Protein AF-A0AAE3DGM2-F1 (afdb_monomer_lite)

Secondary structure (DSSP, 8-state):
-----------TTTT---EETTEEHHHHHHHHHHHHHHHHHHHHH---HHHHHHHHHHHHH-EETTEEHHHHHHHHHHHHHT-------PPP--

Organism: NCBI:txid2885357

Sequence (94 aa):
MNDDQNYFFYPENLSEKALFFGWTGINLVIIAVGLVLSTLIFFFSFVWVPLLITLLYMVLTFTTDNQSLLKVIQRYINYLFLDQLEYFWGEPKY

Structure (mmCIF, N/CA/C/O backbone):
data_AF-A0AAE3DGM2-F1
#
_entry.id   AF-A0AAE3DGM2-F1
#
loop_
_atom_site.group_PDB
_atom_site.id
_atom_site.type_symbol
_atom_site.label_atom_id
_atom_site.label_alt_id
_atom_site.label_comp_id
_atom_site.label_asym_id
_atom_site.label_entity_id
_atom_site.label_seq_id
_atom_site.pdbx_PDB_ins_code
_atom_site.Cartn_x
_atom_site.Cartn_y
_atom_site.Cartn_z
_atom_site.occupancy
_atom_site.B_iso_or_equiv
_atom_site.auth_seq_id
_atom_site.auth_comp_id
_atom_site.auth_asym_id
_atom_site.auth_atom_id
_atom_site.pdbx_PDB_model_num
ATOM 1 N N . MET A 1 1 ? -37.893 30.158 35.681 1.00 42.31 1 MET A N 1
ATOM 2 C CA . MET A 1 1 ? -36.726 29.255 35.639 1.00 42.31 1 MET A CA 1
ATOM 3 C C . MET A 1 1 ? -36.592 28.847 34.185 1.00 42.31 1 MET A C 1
ATOM 5 O O . MET A 1 1 ? -37.439 28.099 33.723 1.00 42.31 1 MET A O 1
ATOM 9 N N . ASN A 1 2 ? -35.685 29.497 33.449 1.00 44.16 2 ASN A N 1
ATOM 10 C CA . ASN A 1 2 ? -35.489 29.255 32.018 1.00 44.16 2 ASN A CA 1
ATOM 11 C C . ASN A 1 2 ? -34.708 27.959 31.840 1.00 44.16 2 ASN A C 1
ATOM 13 O O . ASN A 1 2 ? -33.632 27.793 32.412 1.00 44.16 2 ASN A O 1
ATOM 17 N N . ASP A 1 3 ? -35.310 27.055 31.085 1.00 57.03 3 ASP A N 1
ATOM 18 C CA . ASP A 1 3 ? -34.756 25.779 30.681 1.00 57.03 3 ASP A CA 1
ATOM 19 C C . ASP A 1 3 ? -33.904 26.007 29.427 1.00 57.03 3 ASP A C 1
ATOM 21 O O . ASP A 1 3 ? -34.312 25.725 28.302 1.00 57.03 3 ASP A O 1
ATOM 25 N N . ASP A 1 4 ? -32.729 26.607 29.622 1.00 57.22 4 ASP A N 1
ATOM 26 C CA . ASP A 1 4 ? -31.718 26.742 28.577 1.00 57.22 4 ASP A CA 1
ATOM 27 C C . ASP A 1 4 ? -31.014 25.383 28.435 1.00 57.22 4 ASP A C 1
ATOM 29 O O . ASP A 1 4 ? -29.864 25.198 28.850 1.00 57.22 4 ASP A O 1
ATOM 33 N N . GLN A 1 5 ? -31.741 24.407 27.877 1.00 59.59 5 GLN A N 1
ATOM 34 C CA . GLN A 1 5 ? -31.210 23.144 27.366 1.00 59.59 5 GLN A CA 1
ATOM 35 C C . GLN A 1 5 ? -30.225 23.465 26.240 1.00 59.59 5 GLN A C 1
ATOM 37 O O . GLN A 1 5 ? -30.543 23.410 25.051 1.00 59.59 5 GLN A O 1
ATOM 42 N N . ASN A 1 6 ? -29.007 23.841 26.621 1.00 61.06 6 ASN A N 1
ATOM 43 C CA . ASN A 1 6 ? -27.867 23.859 25.727 1.00 61.06 6 ASN A CA 1
ATOM 44 C C . ASN A 1 6 ? -27.609 22.411 25.318 1.00 61.06 6 ASN A C 1
ATOM 46 O O . ASN A 1 6 ? -26.906 21.668 26.002 1.00 61.06 6 ASN A O 1
ATOM 50 N N . TYR A 1 7 ? -28.237 22.010 24.216 1.00 59.25 7 TYR A N 1
ATOM 51 C CA . TYR A 1 7 ? -28.004 20.753 23.531 1.00 59.25 7 TYR A CA 1
ATOM 52 C C . TYR A 1 7 ? -26.542 20.751 23.076 1.00 59.25 7 TYR A C 1
ATOM 54 O O . TYR A 1 7 ? -26.189 21.256 22.008 1.00 59.25 7 TYR A O 1
ATOM 62 N N . PHE A 1 8 ? -25.656 20.275 23.948 1.00 62.62 8 PHE A N 1
ATOM 63 C CA . PHE A 1 8 ? -24.241 20.168 23.652 1.00 62.62 8 PHE A CA 1
ATOM 64 C C . PHE A 1 8 ? -24.083 18.974 22.713 1.00 62.62 8 PHE A C 1
ATOM 66 O O . PHE A 1 8 ? -24.005 17.828 23.154 1.00 62.62 8 PHE A O 1
ATOM 73 N N . PHE A 1 9 ? -24.101 19.237 21.405 1.00 61.31 9 PHE A N 1
ATOM 74 C CA . PHE A 1 9 ? -23.716 18.264 20.388 1.00 61.31 9 PHE A CA 1
ATOM 75 C C . PHE A 1 9 ? -22.235 17.932 20.592 1.00 61.31 9 PHE A C 1
ATOM 77 O O . PHE A 1 9 ? -21.352 18.571 20.021 1.00 61.31 9 PHE A O 1
ATOM 84 N N . TYR A 1 10 ? -21.954 16.959 21.456 1.00 60.84 10 TYR A N 1
ATOM 85 C CA . TYR A 1 10 ? -20.640 16.345 21.513 1.00 60.84 10 TYR A CA 1
ATOM 86 C C . TYR A 1 10 ? -20.526 15.470 20.261 1.00 60.84 10 TYR A C 1
ATOM 88 O O . TYR A 1 10 ? -21.365 14.583 20.090 1.00 60.84 10 TYR A O 1
ATOM 96 N N . PRO A 1 11 ? -19.571 15.716 19.349 1.00 62.78 11 PRO A N 1
ATOM 97 C CA . PRO A 1 11 ? -19.383 14.814 18.224 1.00 62.78 11 PRO A CA 1
ATOM 98 C C . PRO A 1 11 ? -19.053 13.430 18.790 1.00 62.78 11 PRO A C 1
ATOM 100 O O . PRO A 1 11 ? -18.133 13.292 19.598 1.00 62.78 11 PRO A O 1
ATOM 103 N N . GLU A 1 12 ? -19.815 12.412 18.385 1.00 65.19 12 GLU A N 1
ATOM 104 C CA . GLU A 1 12 ? -19.676 11.033 18.880 1.00 65.19 12 GLU A CA 1
ATOM 105 C C . GLU A 1 12 ? -18.271 10.448 18.616 1.00 65.19 12 GLU A C 1
ATOM 107 O O . GLU A 1 12 ? -17.893 9.431 19.194 1.00 65.19 12 GLU A O 1
ATOM 112 N N . ASN A 1 13 ? -17.464 11.108 17.777 1.00 58.88 13 ASN A N 1
ATOM 113 C CA . ASN A 1 13 ? -16.224 10.586 17.225 1.00 58.88 13 ASN A CA 1
ATOM 114 C C . ASN A 1 13 ? -15.098 11.636 17.079 1.00 58.88 13 ASN A C 1
ATOM 116 O O . ASN A 1 13 ? -14.511 11.802 16.012 1.00 58.88 13 ASN A O 1
ATOM 120 N N . LEU A 1 14 ? -14.684 12.290 18.168 1.00 59.34 14 LEU A N 1
ATOM 121 C CA . LEU A 1 14 ? -13.533 13.225 18.171 1.00 59.34 14 LEU A CA 1
ATOM 122 C C . LEU A 1 14 ? -12.203 12.660 17.610 1.00 59.34 14 LEU A C 1
ATOM 124 O O . LEU A 1 14 ? -11.274 13.424 17.354 1.00 59.34 14 LEU A O 1
ATOM 128 N N . SER A 1 15 ? -12.079 11.339 17.439 1.00 58.16 15 SER A N 1
ATOM 129 C CA . SER A 1 15 ? -10.878 10.657 16.929 1.00 58.16 15 SER A CA 1
ATOM 130 C C . SER A 1 15 ? -11.077 9.996 15.561 1.00 58.16 15 SER A C 1
ATOM 132 O O . SER A 1 15 ? -10.193 9.271 15.088 1.00 58.16 15 SER A O 1
ATOM 134 N N . GLU A 1 16 ? -12.221 10.209 14.906 1.00 62.47 16 GLU A N 1
ATOM 135 C CA . GLU A 1 16 ? -12.411 9.660 13.569 1.00 62.47 16 GLU A CA 1
ATOM 136 C C . GLU A 1 16 ? -11.433 10.312 12.595 1.00 62.47 16 GLU A C 1
ATOM 138 O O . GLU A 1 16 ? -11.383 11.529 12.405 1.00 62.47 16 GLU A O 1
ATOM 143 N N . LYS A 1 17 ? -10.579 9.475 12.002 1.00 63.88 17 LYS A N 1
ATOM 144 C CA . LYS A 1 17 ? -9.632 9.925 10.989 1.00 63.88 17 LYS A CA 1
ATOM 145 C C . LYS A 1 17 ? -10.434 10.509 9.837 1.00 63.88 17 LYS A C 1
ATOM 147 O O . LYS A 1 17 ? -11.234 9.801 9.238 1.00 63.88 17 LYS A O 1
ATOM 152 N N . ALA A 1 18 ? -10.155 11.763 9.493 1.00 67.00 18 ALA A N 1
ATOM 153 C CA . ALA A 1 18 ? -10.701 12.380 8.296 1.00 67.00 18 ALA A CA 1
ATOM 154 C C . ALA A 1 18 ? -10.320 11.532 7.070 1.00 67.00 18 ALA A C 1
ATOM 156 O O . ALA A 1 18 ? -9.151 11.460 6.673 1.00 67.00 18 ALA A O 1
ATOM 157 N N . LEU A 1 19 ? -11.315 10.848 6.509 1.00 70.56 19 LEU A N 1
ATOM 158 C CA . LEU A 1 19 ? -11.201 10.115 5.260 1.00 70.56 19 LEU A CA 1
ATOM 159 C C . LEU A 1 19 ? -11.570 11.069 4.130 1.00 70.56 19 LEU A C 1
ATOM 161 O O . LEU A 1 19 ? -12.653 11.648 4.115 1.00 70.56 19 LEU A O 1
ATOM 165 N N . PHE A 1 20 ? -10.673 11.223 3.166 1.00 73.31 20 PHE A N 1
ATOM 166 C CA . PHE A 1 20 ? -10.956 11.940 1.937 1.00 73.31 20 PHE A CA 1
ATOM 167 C C . PHE A 1 20 ? -11.323 10.916 0.867 1.00 73.31 20 PHE A C 1
ATOM 169 O O . PHE A 1 20 ? -10.481 10.124 0.443 1.00 73.31 20 PHE A O 1
ATOM 176 N N . PHE A 1 21 ? -12.598 10.898 0.472 1.00 71.94 21 PHE A N 1
ATOM 177 C CA . PHE A 1 21 ? -13.123 9.990 -0.554 1.00 71.94 21 PHE A CA 1
ATOM 178 C C . PHE A 1 21 ? -12.787 8.503 -0.292 1.00 71.94 21 PHE A C 1
ATOM 180 O O . PHE A 1 21 ? -12.379 7.771 -1.187 1.00 71.94 21 PHE A O 1
ATOM 187 N N . GLY A 1 22 ? -12.897 8.061 0.968 1.00 77.19 22 GLY A N 1
ATOM 188 C CA . GLY A 1 22 ? -12.616 6.673 1.361 1.00 77.19 22 GLY A CA 1
ATOM 189 C C . GLY A 1 22 ? -11.133 6.333 1.560 1.00 77.19 22 GLY A C 1
ATOM 190 O O . GLY A 1 22 ? -10.799 5.181 1.830 1.00 77.19 22 GLY A O 1
ATOM 191 N N . TRP A 1 23 ? -10.220 7.304 1.490 1.00 82.69 23 TRP A N 1
ATOM 192 C CA . TRP A 1 23 ? -8.805 7.098 1.806 1.00 82.69 23 TRP A CA 1
ATOM 193 C C . TRP A 1 23 ? -8.295 8.102 2.841 1.00 82.69 23 TRP A C 1
ATOM 195 O O . TRP A 1 23 ? -8.677 9.267 2.868 1.00 82.69 23 TRP A O 1
ATOM 205 N N . THR A 1 24 ? -7.362 7.669 3.687 1.00 85.75 24 THR A N 1
ATOM 206 C CA . THR A 1 24 ? -6.560 8.584 4.511 1.00 85.75 24 THR A CA 1
ATOM 207 C C . THR A 1 24 ? -5.674 9.452 3.610 1.00 85.75 24 THR A C 1
ATOM 209 O O . THR A 1 24 ? -5.166 8.959 2.603 1.00 85.75 24 THR A O 1
ATOM 212 N N . GLY A 1 25 ? -5.380 10.696 4.005 1.00 85.88 25 GLY A N 1
ATOM 213 C CA . GLY A 1 25 ? -4.472 11.581 3.254 1.00 85.88 25 GLY A CA 1
ATOM 214 C C . GLY A 1 25 ? -3.121 10.940 2.895 1.00 85.88 25 GLY A C 1
ATOM 215 O O . GLY A 1 25 ? -2.656 11.070 1.770 1.00 85.88 25 GLY A O 1
ATOM 216 N N . ILE A 1 26 ? -2.534 10.150 3.803 1.00 87.06 26 ILE A N 1
ATOM 217 C CA . ILE A 1 26 ? -1.292 9.397 3.541 1.00 87.06 26 ILE A CA 1
ATOM 218 C C . ILE A 1 26 ? -1.464 8.404 2.383 1.00 87.06 26 ILE A C 1
ATOM 220 O O . ILE A 1 26 ? -0.597 8.298 1.520 1.00 87.06 26 ILE A O 1
ATOM 224 N N . ASN A 1 27 ? -2.593 7.696 2.337 1.00 89.19 27 ASN A N 1
ATOM 225 C CA . ASN A 1 27 ? -2.855 6.705 1.297 1.00 89.19 27 ASN A CA 1
ATOM 226 C C . ASN A 1 27 ? -2.988 7.370 -0.073 1.00 89.19 27 ASN A C 1
ATOM 228 O O . ASN A 1 27 ? -2.461 6.844 -1.047 1.00 89.19 27 ASN A O 1
ATOM 232 N N . LEU A 1 28 ? -3.601 8.555 -0.134 1.00 89.44 28 LEU A N 1
ATOM 233 C CA . LEU A 1 28 ? -3.674 9.348 -1.362 1.00 89.44 28 LEU A CA 1
ATOM 234 C C . LEU A 1 28 ? -2.290 9.769 -1.860 1.00 89.44 28 LEU A C 1
ATOM 236 O O . LEU A 1 28 ? -2.021 9.646 -3.052 1.00 89.44 28 LEU A O 1
ATOM 240 N N . VAL A 1 29 ? -1.392 10.201 -0.964 1.00 92.50 29 VAL A N 1
ATOM 241 C CA . VAL A 1 29 ? -0.008 10.542 -1.342 1.00 92.50 29 VAL A CA 1
ATOM 242 C C . VAL A 1 29 ? 0.718 9.319 -1.905 1.00 92.50 29 VAL A C 1
ATOM 244 O O . VAL A 1 29 ? 1.358 9.417 -2.950 1.00 92.50 29 VAL A O 1
ATOM 247 N N . ILE A 1 30 ? 0.582 8.155 -1.262 1.00 93.50 30 ILE A N 1
ATOM 248 C CA . ILE A 1 30 ? 1.208 6.909 -1.730 1.00 93.50 30 ILE A CA 1
ATOM 249 C C . ILE A 1 30 ? 0.660 6.501 -3.103 1.00 93.50 30 ILE A C 1
ATOM 251 O O . ILE A 1 30 ? 1.445 6.181 -3.994 1.00 93.50 30 ILE A O 1
ATOM 255 N N . ILE A 1 31 ? -0.662 6.545 -3.298 1.00 92.81 31 ILE A N 1
ATOM 256 C CA . ILE A 1 31 ? -1.302 6.211 -4.580 1.00 92.81 31 ILE A CA 1
ATOM 257 C C . ILE A 1 31 ? -0.833 7.173 -5.678 1.00 92.81 31 ILE A C 1
ATOM 259 O O . ILE A 1 31 ? -0.470 6.721 -6.762 1.00 92.81 31 ILE A O 1
ATOM 263 N N . ALA A 1 32 ? -0.776 8.478 -5.398 1.00 93.75 32 ALA A N 1
ATOM 264 C CA . ALA A 1 32 ? -0.329 9.481 -6.360 1.00 93.75 32 ALA A CA 1
ATOM 265 C C . ALA A 1 32 ? 1.133 9.262 -6.784 1.00 93.75 32 ALA A C 1
ATOM 267 O O . ALA A 1 32 ? 1.427 9.172 -7.976 1.00 93.75 32 ALA A O 1
ATOM 268 N N . VAL A 1 33 ? 2.047 9.113 -5.818 1.00 96.06 33 VAL A N 1
ATOM 269 C CA . VAL A 1 33 ? 3.472 8.861 -6.095 1.00 96.06 33 VAL A CA 1
ATOM 270 C C . VAL A 1 33 ? 3.661 7.523 -6.815 1.00 96.06 33 VAL A C 1
ATOM 272 O O . VAL A 1 33 ? 4.401 7.444 -7.796 1.00 96.06 33 VAL A O 1
ATOM 275 N N . GLY A 1 34 ? 2.958 6.479 -6.370 1.00 94.62 34 GLY A N 1
ATOM 276 C CA . GLY A 1 34 ? 2.989 5.158 -6.987 1.00 94.62 34 GLY A CA 1
ATOM 277 C C . GLY A 1 34 ? 2.517 5.182 -8.440 1.00 94.62 34 GLY A C 1
ATOM 278 O O . GLY A 1 34 ? 3.183 4.614 -9.306 1.00 94.62 34 GLY A O 1
ATOM 279 N N . LEU A 1 35 ? 1.416 5.871 -8.746 1.00 94.69 35 LEU A N 1
ATOM 280 C CA . LEU A 1 35 ? 0.915 6.015 -10.117 1.00 94.69 35 LEU A CA 1
ATOM 281 C C . LEU A 1 35 ? 1.909 6.742 -11.024 1.00 94.69 35 LEU A C 1
ATOM 283 O O . LEU A 1 35 ? 2.153 6.282 -12.139 1.00 94.69 35 LEU A O 1
ATOM 287 N N . VAL A 1 36 ? 2.530 7.823 -10.547 1.00 96.19 36 VAL A N 1
ATOM 288 C CA . VAL A 1 36 ? 3.548 8.551 -11.321 1.00 96.19 36 VAL A CA 1
ATOM 289 C C . VAL A 1 36 ? 4.751 7.654 -11.615 1.00 96.19 36 VAL A C 1
ATOM 291 O O . VAL A 1 36 ? 5.140 7.512 -12.774 1.00 96.19 36 VAL A O 1
ATOM 294 N N . LEU A 1 37 ? 5.313 6.997 -10.594 1.00 94.94 37 LEU A N 1
ATOM 295 C CA . LEU A 1 37 ? 6.478 6.124 -10.766 1.00 94.94 37 LEU A CA 1
ATOM 296 C C . LEU A 1 37 ? 6.168 4.912 -11.646 1.00 94.94 37 LEU A C 1
ATOM 298 O O . LEU A 1 37 ? 6.946 4.588 -12.541 1.00 94.94 37 LEU A O 1
ATOM 302 N N . SER A 1 38 ? 5.030 4.255 -11.425 1.00 94.06 38 SER A N 1
ATOM 303 C CA . SER A 1 38 ? 4.626 3.093 -12.221 1.00 94.06 38 SER A CA 1
ATOM 304 C C . SER A 1 38 ? 4.374 3.455 -13.684 1.00 94.06 38 SER A C 1
ATOM 306 O O . SER A 1 38 ? 4.812 2.718 -14.563 1.00 94.06 38 SER A O 1
ATOM 308 N N . THR A 1 39 ? 3.768 4.614 -13.955 1.00 93.81 39 THR A N 1
ATOM 309 C CA . THR A 1 39 ? 3.582 5.123 -15.321 1.00 93.81 39 THR A CA 1
ATOM 310 C C . THR A 1 39 ? 4.924 5.440 -15.981 1.00 93.81 39 THR A C 1
ATOM 312 O O . THR A 1 39 ? 5.152 5.033 -17.117 1.00 93.81 39 THR A O 1
ATOM 315 N N . LEU A 1 40 ? 5.853 6.095 -15.275 1.00 95.12 40 LEU A N 1
ATOM 316 C CA . LEU A 1 40 ? 7.200 6.364 -15.796 1.00 95.12 40 LEU A CA 1
ATOM 317 C C . LEU A 1 40 ? 7.946 5.071 -16.146 1.00 95.12 40 LEU A C 1
ATOM 319 O O . LEU A 1 40 ? 8.486 4.947 -17.244 1.00 95.12 40 LEU A O 1
ATOM 323 N N . ILE A 1 41 ? 7.941 4.089 -15.240 1.00 93.19 41 ILE A N 1
ATOM 324 C CA . ILE A 1 41 ? 8.568 2.782 -15.476 1.00 93.19 41 ILE A CA 1
ATOM 325 C C . ILE A 1 41 ? 7.91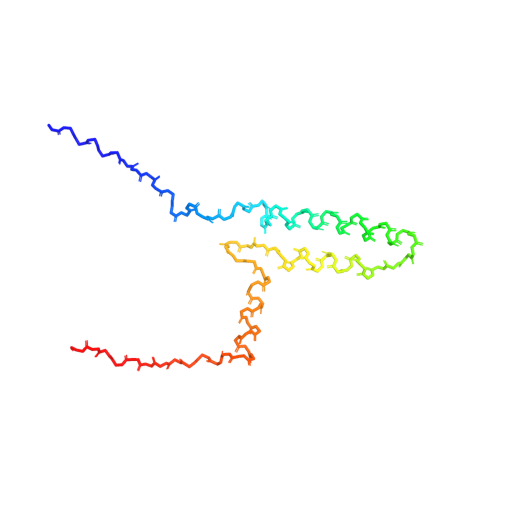8 2.097 -16.677 1.00 93.19 41 ILE A C 1
ATOM 327 O O . ILE A 1 41 ? 8.628 1.572 -17.534 1.00 93.19 41 ILE A O 1
ATOM 331 N N . PHE A 1 42 ? 6.590 2.137 -16.777 1.00 93.19 42 PHE A N 1
ATOM 332 C CA . PHE A 1 42 ? 5.867 1.566 -17.905 1.00 93.19 42 PHE A CA 1
ATOM 333 C C . PHE A 1 42 ? 6.287 2.202 -19.237 1.00 93.19 42 PHE A C 1
ATOM 335 O O . PHE A 1 42 ? 6.572 1.477 -20.184 1.00 93.19 42 PHE A O 1
ATOM 342 N N . PHE A 1 43 ? 6.431 3.528 -19.307 1.00 92.94 43 PHE A N 1
ATOM 343 C CA . PHE A 1 43 ? 6.889 4.199 -20.529 1.00 92.94 43 PHE A CA 1
ATOM 344 C C . PHE A 1 43 ? 8.339 3.864 -20.905 1.00 92.94 43 PHE A C 1
ATOM 346 O O . PHE A 1 43 ? 8.628 3.687 -22.086 1.00 92.94 43 PHE A O 1
ATOM 353 N N . PHE A 1 44 ? 9.252 3.759 -19.933 1.00 91.94 44 PHE A N 1
ATOM 354 C CA . PHE A 1 44 ? 10.668 3.492 -20.222 1.00 91.94 44 PHE A CA 1
ATOM 355 C C . PHE A 1 44 ? 10.996 2.015 -20.454 1.00 91.94 44 PHE A C 1
ATOM 357 O O . PHE A 1 44 ? 11.926 1.707 -21.194 1.00 91.94 44 PHE A O 1
ATOM 364 N N . SER A 1 45 ? 10.275 1.103 -19.805 1.00 91.38 45 SER A N 1
AT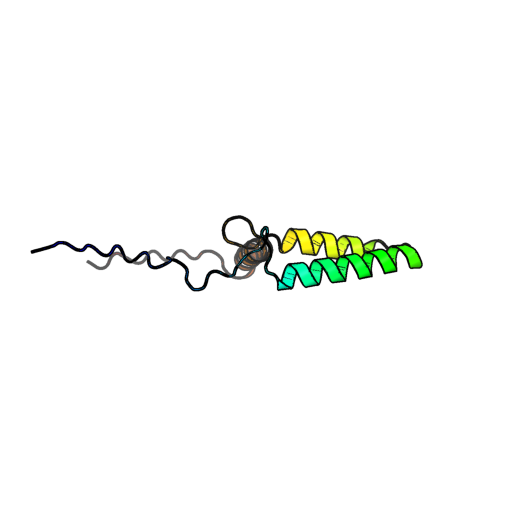OM 365 C CA . SER A 1 45 ? 10.626 -0.324 -19.760 1.00 91.38 45 SER A CA 1
ATOM 366 C C . SER A 1 45 ? 9.525 -1.257 -20.263 1.00 91.38 45 SER A C 1
ATOM 368 O O . SER A 1 45 ? 9.760 -2.458 -20.372 1.00 91.38 45 SER A O 1
ATOM 370 N N . PHE A 1 46 ? 8.324 -0.739 -20.551 1.00 89.00 46 PHE A N 1
ATOM 371 C CA . PHE A 1 46 ? 7.126 -1.524 -20.885 1.00 89.00 46 PHE A CA 1
ATOM 372 C C . PHE A 1 46 ? 6.709 -2.546 -19.809 1.00 89.00 46 PHE A C 1
ATOM 374 O O . PHE A 1 46 ? 5.876 -3.425 -20.042 1.00 89.00 46 PHE A O 1
ATOM 381 N N . VAL A 1 47 ? 7.249 -2.416 -18.593 1.00 92.06 47 VAL A N 1
ATOM 382 C CA . VAL A 1 47 ? 6.898 -3.268 -17.457 1.00 92.06 47 VAL A CA 1
ATOM 383 C C . VAL A 1 47 ? 5.616 -2.748 -16.810 1.00 92.06 47 VAL A C 1
ATOM 385 O O . VAL A 1 47 ? 5.578 -1.663 -16.236 1.00 92.06 47 VAL A O 1
ATOM 388 N N . TRP A 1 48 ? 4.560 -3.556 -16.873 1.00 91.38 48 TRP A N 1
ATOM 389 C CA . TRP A 1 48 ? 3.226 -3.244 -16.342 1.00 91.38 48 TRP A CA 1
ATOM 390 C C . TRP A 1 48 ? 3.017 -3.698 -14.887 1.00 91.38 48 TRP A C 1
ATOM 392 O O . TRP A 1 48 ? 2.076 -3.264 -14.227 1.00 91.38 48 TRP A O 1
ATOM 402 N N . VAL A 1 49 ? 3.918 -4.533 -14.358 1.00 93.88 49 VAL A N 1
ATOM 403 C CA . VAL A 1 49 ? 3.885 -5.040 -12.975 1.00 93.88 49 VAL A CA 1
ATOM 404 C C . VAL A 1 49 ? 3.734 -3.932 -11.915 1.00 93.88 49 VAL A C 1
ATOM 406 O O . VAL A 1 49 ? 2.844 -4.058 -11.074 1.00 93.88 49 VAL A O 1
ATOM 409 N N . PRO A 1 50 ? 4.516 -2.831 -11.919 1.00 91.75 50 PRO A N 1
ATOM 410 C CA . PRO A 1 50 ? 4.364 -1.789 -10.903 1.00 91.75 50 PRO A CA 1
ATOM 411 C C . PRO A 1 50 ? 3.014 -1.064 -10.996 1.00 91.75 50 PRO A C 1
ATOM 413 O O . PRO A 1 50 ? 2.496 -0.633 -9.972 1.00 91.75 50 PRO A O 1
ATOM 416 N N . LEU A 1 51 ? 2.418 -0.976 -12.190 1.00 92.56 51 LEU A N 1
ATOM 417 C CA . LEU A 1 51 ? 1.077 -0.414 -12.403 1.00 92.56 51 LEU A CA 1
ATOM 418 C C . LEU A 1 51 ? -0.011 -1.312 -11.798 1.00 92.56 51 LEU A C 1
ATOM 420 O O . LEU A 1 51 ? -0.954 -0.827 -11.177 1.00 92.56 51 LEU A O 1
ATOM 424 N N . LEU A 1 52 ? 0.134 -2.633 -11.933 1.00 94.12 52 LEU A N 1
ATOM 425 C CA . LEU A 1 52 ? -0.780 -3.582 -11.298 1.00 94.12 52 LEU A CA 1
ATOM 426 C C . LEU A 1 52 ? -0.720 -3.463 -9.769 1.00 94.12 52 LEU A C 1
ATOM 428 O O . LEU A 1 52 ? -1.757 -3.439 -9.111 1.00 94.12 52 LEU A O 1
ATOM 432 N N . ILE A 1 53 ? 0.486 -3.363 -9.203 1.00 93.69 53 ILE A N 1
ATOM 433 C CA . ILE A 1 53 ? 0.686 -3.260 -7.751 1.00 93.69 53 ILE A CA 1
ATOM 434 C C . ILE A 1 53 ? 0.037 -1.987 -7.195 1.00 93.69 53 ILE A C 1
ATOM 436 O O . ILE A 1 53 ? -0.633 -2.045 -6.165 1.00 93.69 53 ILE A O 1
ATOM 440 N N . THR A 1 54 ? 0.197 -0.845 -7.867 1.00 94.19 54 THR A N 1
ATOM 441 C CA . THR A 1 54 ? -0.397 0.425 -7.417 1.00 94.19 54 THR A CA 1
ATOM 442 C C . THR A 1 54 ? -1.920 0.395 -7.492 1.00 94.19 54 THR A C 1
ATOM 444 O O . THR A 1 54 ? -2.585 0.883 -6.576 1.00 94.19 54 THR A O 1
ATOM 447 N N . LEU A 1 55 ? -2.480 -0.249 -8.519 1.00 91.94 55 LEU A N 1
ATOM 448 C CA . LEU A 1 55 ? -3.923 -0.436 -8.658 1.00 91.94 55 LEU A CA 1
ATOM 449 C C . LEU A 1 55 ? -4.490 -1.377 -7.582 1.00 91.94 55 LEU A C 1
ATOM 451 O O . LEU A 1 55 ? -5.502 -1.058 -6.959 1.00 91.94 55 LEU A O 1
ATOM 455 N N . LEU A 1 56 ? -3.811 -2.492 -7.298 1.00 92.69 56 LEU A N 1
ATOM 456 C CA . LEU A 1 56 ? -4.178 -3.390 -6.196 1.00 92.69 56 LEU A CA 1
ATOM 457 C C . LEU A 1 56 ? -4.125 -2.673 -4.844 1.00 92.69 56 LEU A C 1
ATOM 459 O O . LEU A 1 56 ? -5.046 -2.815 -4.040 1.00 92.69 56 LEU A O 1
ATOM 463 N N . TYR A 1 57 ? -3.085 -1.871 -4.607 1.00 90.50 57 TYR A N 1
ATOM 464 C CA . TYR A 1 57 ? -2.957 -1.072 -3.390 1.00 90.50 57 TYR A CA 1
ATOM 465 C C . TYR A 1 57 ? -4.115 -0.076 -3.239 1.00 90.50 57 TYR A C 1
ATOM 467 O O . TYR A 1 57 ? -4.729 0.003 -2.176 1.00 90.50 57 TYR A O 1
ATOM 475 N N . MET A 1 58 ? -4.470 0.635 -4.313 1.00 89.75 58 MET A N 1
AT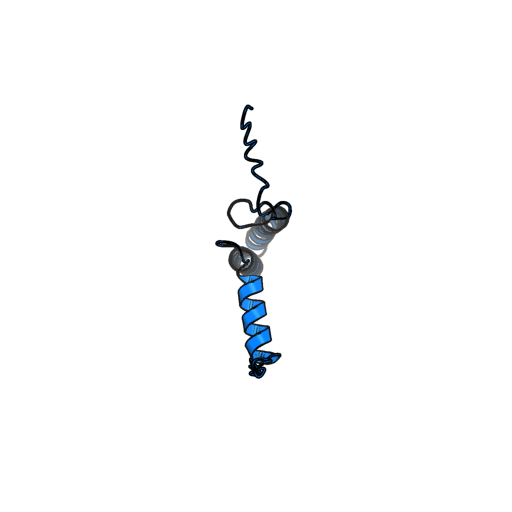OM 476 C CA . MET A 1 58 ? -5.585 1.587 -4.323 1.00 89.75 58 MET A CA 1
ATOM 477 C C . MET A 1 58 ? -6.905 0.929 -3.899 1.00 89.75 58 MET A C 1
ATOM 479 O O . MET A 1 58 ? -7.598 1.457 -3.025 1.00 89.75 58 MET A O 1
ATOM 483 N N . VAL A 1 59 ? -7.217 -0.238 -4.471 1.00 87.94 59 VAL A N 1
ATOM 484 C CA . VAL A 1 59 ? -8.428 -1.006 -4.140 1.00 87.94 59 VAL A CA 1
ATOM 485 C C . VAL A 1 59 ? -8.379 -1.516 -2.702 1.00 87.94 59 VAL A C 1
ATOM 487 O O . VAL A 1 59 ? -9.336 -1.340 -1.953 1.00 87.94 59 VAL A O 1
ATOM 490 N N . LEU A 1 60 ? -7.261 -2.110 -2.287 1.00 86.00 60 LEU A N 1
ATOM 491 C CA . LEU A 1 60 ? -7.126 -2.713 -0.962 1.00 86.00 60 LEU A CA 1
ATOM 492 C C . LEU A 1 60 ? -7.243 -1.678 0.165 1.00 86.00 60 LEU A C 1
ATOM 494 O O . LEU A 1 60 ? -7.771 -1.959 1.240 1.00 86.00 60 LEU A O 1
ATOM 498 N N . THR A 1 61 ? -6.753 -0.468 -0.072 1.00 83.75 61 THR A N 1
ATOM 499 C CA . THR A 1 61 ? -6.761 0.603 0.923 1.00 83.75 61 THR A CA 1
ATOM 500 C C . THR A 1 61 ? -8.063 1.414 0.921 1.00 83.75 61 THR A C 1
ATOM 502 O O . THR A 1 61 ? -8.272 2.220 1.833 1.00 83.75 61 THR A O 1
ATOM 505 N N . PHE A 1 62 ? -8.960 1.189 -0.044 1.00 84.06 62 PHE A N 1
ATOM 506 C CA . PHE A 1 62 ? -10.263 1.850 -0.097 1.00 84.06 62 PHE A CA 1
ATOM 507 C C . PHE A 1 62 ? -11.107 1.507 1.141 1.00 84.06 62 PHE A C 1
ATOM 509 O O . PHE A 1 62 ? -11.207 0.352 1.563 1.00 84.06 62 PHE A O 1
ATOM 516 N N . THR A 1 63 ? -11.665 2.542 1.763 1.00 77.44 63 THR A N 1
ATOM 517 C CA . THR A 1 63 ? -12.492 2.472 2.972 1.00 77.44 63 THR A CA 1
ATOM 518 C C . THR A 1 63 ? -13.918 2.846 2.603 1.00 77.44 63 THR A C 1
ATOM 520 O O . THR A 1 63 ? -14.167 3.968 2.170 1.00 77.44 63 THR A O 1
ATOM 523 N N . THR A 1 64 ? -14.848 1.913 2.791 1.00 63.44 64 THR A N 1
ATOM 524 C CA . THR A 1 64 ? -16.295 2.154 2.711 1.00 63.44 64 THR A CA 1
ATOM 525 C C . THR A 1 64 ? -16.883 2.025 4.114 1.00 63.44 64 THR A C 1
ATOM 527 O O . THR A 1 64 ? -16.544 1.105 4.858 1.00 63.44 64 THR A O 1
ATOM 530 N N . ASP A 1 65 ? -17.684 3.015 4.498 1.00 57.44 65 ASP A N 1
ATOM 531 C CA . ASP A 1 65 ? -18.574 3.061 5.668 1.00 57.44 65 ASP A CA 1
ATOM 532 C C . ASP A 1 65 ? -18.014 2.868 7.090 1.00 57.44 65 ASP A C 1
ATOM 534 O O . ASP A 1 65 ? -18.800 3.025 8.015 1.00 57.44 65 ASP A O 1
ATOM 538 N N . ASN A 1 66 ? -16.719 2.556 7.291 1.00 58.25 66 ASN A N 1
ATOM 539 C CA . ASN A 1 66 ? -15.905 2.775 8.522 1.00 58.25 66 ASN A CA 1
ATOM 540 C C . ASN A 1 66 ? -14.693 1.830 8.651 1.00 58.25 66 ASN A C 1
ATOM 542 O O . ASN A 1 66 ? -13.930 1.922 9.617 1.00 58.25 66 ASN A O 1
ATOM 546 N N . GLN A 1 67 ? -14.479 0.903 7.710 1.00 61.78 67 GLN A N 1
ATOM 547 C CA . GLN A 1 67 ? -13.351 -0.033 7.765 1.00 61.78 67 GLN A CA 1
ATOM 548 C C . GLN A 1 67 ? -12.656 -0.153 6.409 1.00 61.78 67 GLN A C 1
ATOM 550 O O . GLN A 1 67 ? -13.287 -0.312 5.369 1.00 61.78 67 GLN A O 1
ATOM 555 N N . SER A 1 68 ? -11.326 -0.064 6.422 1.00 69.38 68 SER A N 1
ATOM 556 C CA . SER A 1 68 ? -10.511 -0.296 5.227 1.00 69.38 68 SER A CA 1
ATOM 557 C C . SER A 1 68 ? -10.621 -1.762 4.802 1.00 69.38 68 SER A C 1
ATOM 559 O O . SER A 1 68 ? -10.518 -2.650 5.656 1.00 69.38 68 SER A O 1
ATOM 561 N N . LEU A 1 69 ? -10.775 -2.027 3.500 1.00 74.56 69 LEU A N 1
ATOM 562 C CA . LEU A 1 69 ? -10.820 -3.389 2.947 1.00 74.56 69 LEU A CA 1
ATOM 563 C C . LEU A 1 69 ? -9.617 -4.240 3.382 1.00 74.56 69 LEU A C 1
ATOM 565 O O . LEU A 1 69 ? -9.779 -5.417 3.702 1.00 74.56 69 LEU A O 1
ATOM 569 N N . LEU A 1 70 ? -8.431 -3.635 3.499 1.00 75.94 70 LEU A N 1
ATOM 570 C CA . LEU A 1 70 ? -7.232 -4.283 4.033 1.00 75.94 70 LEU A CA 1
ATOM 571 C C . LEU A 1 70 ? -7.472 -4.859 5.430 1.00 75.94 70 LEU A C 1
ATOM 573 O O . LEU A 1 70 ? -7.142 -6.015 5.684 1.00 75.94 70 LEU A O 1
ATOM 577 N N . LYS A 1 71 ? -8.084 -4.077 6.328 1.00 75.19 71 LYS A N 1
ATOM 578 C CA . LYS A 1 71 ? -8.383 -4.518 7.698 1.00 75.19 71 LYS A CA 1
ATOM 579 C C . LYS A 1 71 ? -9.406 -5.641 7.716 1.00 75.19 71 LYS A C 1
ATOM 581 O O . LYS A 1 71 ? -9.292 -6.551 8.530 1.00 75.19 71 LYS A O 1
ATOM 586 N N . VAL A 1 72 ? -10.392 -5.580 6.827 1.00 77.12 72 VAL A N 1
ATOM 587 C CA . VAL A 1 72 ? -11.405 -6.626 6.681 1.00 77.12 72 VAL A CA 1
ATOM 588 C C . VAL A 1 72 ? -10.747 -7.937 6.251 1.00 77.12 72 VAL A C 1
ATOM 590 O O . VAL A 1 72 ? -10.922 -8.954 6.918 1.00 77.12 72 VAL A O 1
ATOM 593 N N . ILE A 1 73 ? -9.918 -7.904 5.205 1.00 81.00 73 ILE A N 1
ATOM 594 C CA . ILE A 1 73 ? -9.176 -9.078 4.726 1.00 81.00 73 ILE A CA 1
ATOM 595 C C . ILE A 1 73 ? -8.219 -9.594 5.803 1.00 81.00 73 ILE A C 1
ATOM 597 O O . ILE A 1 73 ? -8.199 -10.790 6.071 1.00 81.00 73 ILE A O 1
ATOM 601 N N . GLN A 1 74 ? -7.477 -8.713 6.475 1.00 81.00 74 GLN A N 1
ATOM 602 C CA . GLN A 1 74 ? -6.583 -9.100 7.565 1.00 81.00 74 GLN A CA 1
ATOM 603 C C . GLN A 1 74 ? -7.342 -9.773 8.714 1.00 81.00 74 GLN A C 1
ATOM 605 O O . GLN A 1 74 ? -6.875 -10.772 9.255 1.00 81.00 74 GLN A O 1
ATOM 610 N N . ARG A 1 75 ? -8.531 -9.271 9.061 1.00 79.56 75 ARG A N 1
ATOM 611 C CA . ARG A 1 75 ? -9.390 -9.887 10.075 1.00 79.56 75 ARG A CA 1
ATOM 612 C C . 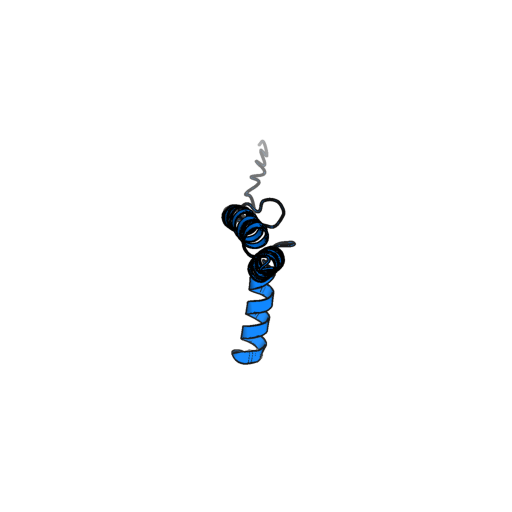ARG A 1 75 ? -9.849 -11.279 9.650 1.00 79.56 75 ARG A C 1
ATOM 614 O O . ARG A 1 75 ? -9.807 -12.186 10.471 1.00 79.56 75 ARG A O 1
ATOM 621 N N . TYR A 1 76 ? -10.238 -11.461 8.389 1.00 81.69 76 TYR A N 1
ATOM 622 C CA . TYR A 1 76 ? -10.609 -12.777 7.863 1.00 81.69 76 TYR A CA 1
ATOM 623 C C . TYR A 1 76 ? -9.425 -13.746 7.816 1.00 81.69 76 TYR A C 1
ATOM 625 O O . TYR A 1 76 ? -9.593 -14.908 8.165 1.00 81.69 76 TYR A O 1
ATOM 633 N N . ILE A 1 77 ? -8.230 -13.286 7.438 1.00 81.56 77 ILE A N 1
ATOM 634 C CA . ILE A 1 77 ? -7.007 -14.102 7.458 1.00 81.56 77 ILE A CA 1
ATOM 635 C C . ILE A 1 77 ? -6.679 -14.519 8.895 1.00 81.56 77 ILE A C 1
ATOM 637 O O . ILE A 1 77 ? -6.484 -15.702 9.152 1.00 81.56 77 ILE A O 1
ATOM 641 N N . ASN A 1 78 ? -6.680 -13.583 9.847 1.00 81.62 78 ASN A N 1
ATOM 642 C CA . ASN A 1 78 ? -6.461 -13.913 11.256 1.00 81.62 78 ASN A CA 1
ATOM 643 C C . ASN A 1 78 ? -7.516 -14.900 11.771 1.00 81.62 78 ASN A C 1
ATOM 645 O O . ASN A 1 78 ? -7.177 -15.841 12.472 1.00 81.62 78 ASN A O 1
ATOM 649 N N . TYR A 1 79 ? -8.775 -14.741 11.377 1.00 77.38 79 TYR A N 1
ATOM 650 C CA . TYR A 1 79 ? -9.828 -15.688 11.727 1.00 77.38 79 TYR A CA 1
ATOM 651 C C . TYR A 1 79 ? -9.612 -17.087 11.116 1.00 77.38 79 TYR A C 1
ATOM 653 O O . TYR A 1 79 ? -9.840 -18.102 11.760 1.00 77.38 79 TYR A O 1
ATOM 661 N N . LEU A 1 80 ? -9.149 -17.162 9.866 1.00 77.31 80 LEU A N 1
ATOM 662 C CA . LEU A 1 80 ? -8.908 -18.431 9.174 1.00 77.31 80 LEU A CA 1
ATOM 663 C C . LEU A 1 80 ? -7.695 -19.193 9.723 1.00 77.31 80 LEU A C 1
ATOM 665 O O . LEU A 1 80 ? -7.706 -20.423 9.709 1.00 77.31 80 LEU A O 1
ATOM 669 N N . PHE A 1 81 ? -6.652 -18.481 10.160 1.00 76.38 81 PHE A N 1
ATOM 670 C CA . PHE A 1 81 ? -5.362 -19.085 10.514 1.00 76.38 81 PHE A CA 1
ATOM 671 C C . PHE A 1 81 ? -4.999 -19.035 12.005 1.00 76.38 81 PHE A C 1
ATOM 673 O O . PHE A 1 81 ? -4.215 -19.878 12.433 1.00 76.38 81 PHE A O 1
ATOM 680 N N . LEU A 1 82 ? -5.496 -18.062 12.777 1.00 68.00 82 LEU A N 1
ATOM 681 C CA . LEU A 1 82 ? -5.078 -17.825 14.169 1.00 68.00 82 LEU A CA 1
ATOM 682 C C . LEU A 1 82 ? -6.187 -18.121 15.181 1.00 68.00 82 LEU A C 1
ATOM 684 O O . LEU A 1 82 ? -5.938 -18.859 16.125 1.00 68.00 82 LEU A O 1
ATOM 688 N N . ASP A 1 83 ? -7.391 -17.586 14.974 1.00 58.75 83 ASP A N 1
ATOM 689 C CA . ASP A 1 83 ? -8.481 -17.684 15.951 1.00 58.75 83 ASP A CA 1
ATOM 690 C C . ASP A 1 83 ? -9.708 -18.363 15.336 1.00 58.75 83 ASP A C 1
ATOM 692 O O . ASP A 1 83 ? -10.515 -17.726 14.655 1.00 58.75 83 ASP A O 1
ATOM 696 N N . GLN A 1 84 ? -9.904 -19.650 15.632 1.00 59.97 84 GLN A N 1
ATOM 697 C CA . GLN A 1 84 ? -11.249 -20.223 15.584 1.00 59.97 84 GLN A CA 1
ATOM 698 C C . GLN A 1 84 ? -12.102 -19.494 16.634 1.00 59.97 84 GLN A C 1
ATOM 700 O O . GLN A 1 84 ? -11.652 -19.272 17.754 1.00 59.97 84 GLN A O 1
ATOM 705 N N . LEU A 1 85 ? -13.324 -19.089 16.275 1.00 57.94 85 LEU A N 1
ATOM 706 C CA . LEU A 1 85 ? -14.286 -18.455 17.188 1.00 57.94 85 LEU A CA 1
ATOM 707 C C . LEU A 1 85 ? -14.665 -19.450 18.306 1.00 57.94 85 LEU A C 1
ATOM 709 O O . LEU A 1 85 ? -15.684 -20.134 18.218 1.00 57.94 85 LEU A O 1
ATOM 713 N N . GLU A 1 86 ? -13.855 -19.550 19.359 1.00 58.94 86 GLU A N 1
ATOM 714 C CA . GLU A 1 86 ? -14.209 -20.284 20.572 1.00 58.94 86 GLU A CA 1
ATOM 715 C C . GLU A 1 86 ? -15.217 -19.451 21.365 1.00 58.94 86 GLU A C 1
ATOM 717 O O . GLU A 1 86 ? -14.885 -18.552 22.139 1.00 58.94 86 GLU A O 1
ATOM 722 N N . TYR A 1 87 ? -16.496 -19.720 21.116 1.00 59.03 87 TYR A N 1
ATOM 723 C CA . TYR A 1 87 ? -17.582 -19.110 21.864 1.00 59.03 87 TYR A CA 1
ATOM 724 C C . TYR A 1 87 ? -17.724 -19.832 23.209 1.00 59.03 87 TYR A C 1
ATOM 726 O O . TYR A 1 87 ? -18.391 -20.863 23.313 1.00 59.03 87 TYR A O 1
ATOM 734 N N . PHE A 1 88 ? -17.085 -19.303 24.252 1.00 62.22 88 PHE A N 1
ATOM 735 C CA 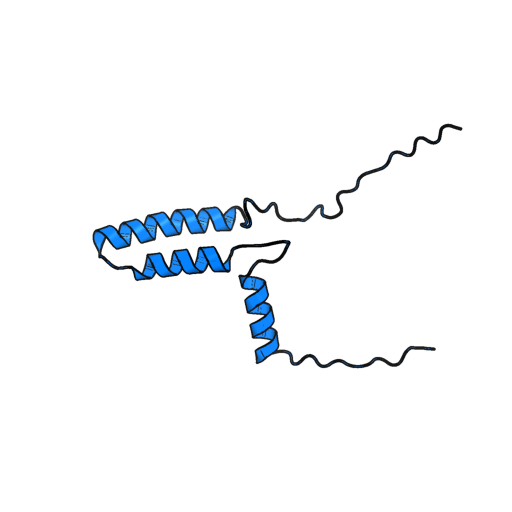. PHE A 1 88 ? -17.351 -19.743 25.619 1.00 62.22 88 PHE A CA 1
ATOM 736 C C . PHE A 1 88 ? -18.663 -19.125 26.096 1.00 62.22 88 PHE A C 1
ATOM 738 O O . PHE A 1 88 ? -18.762 -17.921 26.333 1.00 62.22 88 PHE A O 1
ATOM 745 N N . TRP A 1 89 ? -19.684 -19.964 26.250 1.00 70.56 89 TRP A N 1
ATOM 746 C CA . TRP A 1 89 ? -20.902 -19.584 26.950 1.00 70.56 89 TRP A CA 1
ATOM 747 C C . TRP A 1 89 ? -20.568 -19.422 28.434 1.00 70.56 89 TRP A C 1
ATOM 749 O O . TRP A 1 89 ? -20.372 -20.402 29.146 1.00 70.56 89 TRP A O 1
ATOM 759 N N . GLY A 1 90 ? -20.454 -18.177 28.895 1.00 68.62 90 GLY A N 1
ATOM 760 C CA . GLY A 1 90 ? -20.416 -17.879 30.321 1.00 68.62 90 GLY A CA 1
ATOM 761 C C . GLY A 1 90 ? -21.811 -18.065 30.902 1.00 68.62 90 GLY A C 1
ATOM 762 O O . GLY A 1 90 ? -22.758 -17.434 30.430 1.00 68.62 90 GLY A O 1
ATOM 763 N N . GLU A 1 91 ? -21.947 -18.935 31.902 1.00 71.12 91 GLU A N 1
ATOM 764 C CA . GLU A 1 91 ? -23.203 -19.088 32.633 1.00 71.12 91 GLU A CA 1
ATOM 765 C C . GLU A 1 91 ? -23.647 -17.724 33.191 1.00 71.12 91 GLU A C 1
ATOM 767 O O . GLU A 1 91 ? -22.816 -16.985 33.739 1.00 71.12 91 GLU A O 1
ATOM 772 N N . PRO A 1 92 ? -24.932 -17.351 33.041 1.00 66.94 92 PRO A N 1
ATOM 773 C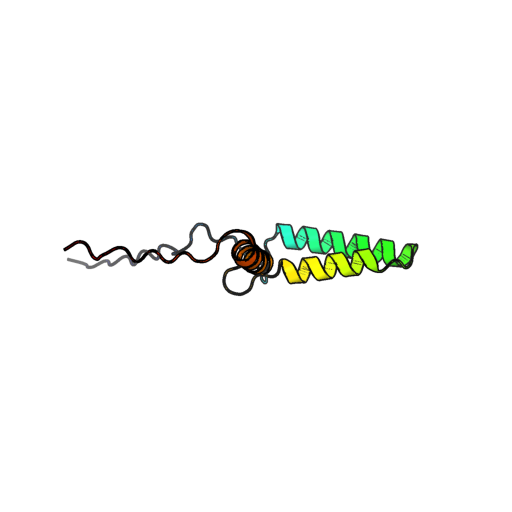 CA . PRO A 1 92 ? -25.437 -16.124 33.631 1.00 66.94 92 PRO A CA 1
ATOM 774 C C . PRO A 1 92 ? -25.239 -16.205 35.146 1.00 66.94 92 PRO A C 1
ATOM 776 O O . PRO A 1 92 ? -25.759 -17.103 35.805 1.00 66.94 92 PRO A O 1
ATOM 779 N N . LYS A 1 93 ? -24.455 -15.271 35.694 1.00 60.06 93 LYS A N 1
ATOM 780 C CA . LYS A 1 93 ? -24.332 -15.107 37.143 1.00 60.06 93 LYS A CA 1
ATOM 781 C C . LYS A 1 93 ? -25.692 -14.659 37.677 1.00 60.06 93 LYS A C 1
ATOM 783 O O . LYS A 1 93 ? -26.090 -13.522 37.427 1.00 60.06 93 LYS A O 1
ATOM 788 N N . TYR A 1 94 ? -26.385 -15.583 38.338 1.00 54.00 94 TYR A N 1
ATOM 789 C CA . TYR A 1 94 ? -27.522 -15.300 39.214 1.00 54.00 94 TYR A CA 1
ATOM 790 C C . TYR A 1 94 ? -27.073 -14.505 40.441 1.00 54.00 94 TYR A C 1
ATOM 792 O O . TYR A 1 94 ? -25.945 -14.759 40.928 1.00 54.00 94 TYR A O 1
#

pLDDT: mean 76.96, std 14.44, range [42.31, 96.19]

Foldseek 3Di:
DDPPPPVPPDPPCPPQQDADQQAHPVLVVVLVVLCVVQVVCCVVPVDNVSVVVSVVSVQQQGHDPRDGNVVVVVVVVCCVPPDPPPDDDDDPDD

Radius of gyration: 22.49 Å; chains: 1; bounding box: 47×50×60 Å